Protein AF-A0AAN8IE26-F1 (afdb_monomer_lite)

Structure (mmCIF, N/CA/C/O backbone):
data_AF-A0AAN8IE26-F1
#
_entry.id   AF-A0AAN8IE26-F1
#
loop_
_atom_site.group_PDB
_atom_site.id
_atom_site.type_symbol
_atom_site.label_atom_id
_atom_site.label_alt_id
_atom_site.label_comp_id
_atom_site.label_asym_id
_atom_site.label_entity_id
_atom_site.label_seq_id
_atom_site.pdbx_PDB_ins_code
_atom_site.Cartn_x
_atom_site.Cartn_y
_atom_site.Cartn_z
_atom_site.occupancy
_atom_site.B_iso_or_equiv
_atom_site.auth_seq_id
_atom_site.auth_comp_id
_atom_site.auth_asym_id
_atom_site.auth_atom_id
_atom_site.pdbx_PDB_model_num
ATOM 1 N N . MET A 1 1 ? -15.013 19.060 -8.976 1.00 44.00 1 MET A N 1
ATOM 2 C CA . MET A 1 1 ? -14.207 18.815 -7.761 1.00 44.00 1 MET A CA 1
ATOM 3 C C . MET A 1 1 ? -12.830 18.356 -8.201 1.00 44.00 1 MET A C 1
ATOM 5 O O . MET A 1 1 ? -12.787 17.480 -9.060 1.00 44.00 1 MET A O 1
ATOM 9 N N . PRO A 1 2 ? -11.734 18.949 -7.700 1.00 50.88 2 PRO A N 1
ATOM 10 C CA . PRO A 1 2 ? -10.405 18.403 -7.943 1.00 50.88 2 PRO A CA 1
ATOM 11 C C . PRO A 1 2 ? -10.319 16.972 -7.381 1.00 50.88 2 PRO A C 1
ATOM 13 O O . PRO A 1 2 ? -11.011 16.665 -6.405 1.00 50.88 2 PRO A O 1
ATOM 16 N N . PRO A 1 3 ? -9.532 16.085 -8.009 1.00 61.75 3 PRO A N 1
ATOM 17 C CA . PRO A 1 3 ? -9.418 14.700 -7.575 1.00 61.75 3 PRO A CA 1
ATOM 18 C C . PRO A 1 3 ? -8.827 14.635 -6.164 1.00 61.75 3 PRO A C 1
ATOM 20 O O . PRO A 1 3 ? -7.791 15.235 -5.883 1.00 61.75 3 PRO A O 1
ATOM 23 N N . HIS A 1 4 ? -9.502 13.904 -5.279 1.00 78.69 4 HIS A N 1
ATOM 24 C CA . HIS A 1 4 ? -8.979 13.568 -3.963 1.00 78.69 4 HIS A CA 1
ATOM 25 C C . HIS A 1 4 ? -7.850 12.549 -4.138 1.00 78.69 4 HIS A C 1
ATOM 27 O O . HIS A 1 4 ? -8.079 11.465 -4.676 1.00 78.69 4 HIS A O 1
ATOM 33 N N . VAL A 1 5 ? -6.631 12.922 -3.752 1.00 86.75 5 VAL A N 1
ATOM 34 C CA . VAL A 1 5 ? -5.456 12.052 -3.851 1.00 86.75 5 VAL A CA 1
ATOM 35 C C . VAL A 1 5 ? -5.163 11.468 -2.478 1.00 86.75 5 VAL A C 1
ATOM 37 O O . VAL A 1 5 ? -4.900 12.202 -1.528 1.00 86.75 5 VAL A O 1
ATOM 40 N N . GLU A 1 6 ? -5.173 10.141 -2.410 1.00 91.75 6 GLU A N 1
ATOM 41 C CA . GLU A 1 6 ? -4.779 9.370 -1.238 1.00 91.75 6 GLU A CA 1
ATOM 42 C C . GLU A 1 6 ? -3.394 8.754 -1.460 1.00 91.75 6 GLU A C 1
ATOM 44 O O . GLU A 1 6 ? -3.113 8.129 -2.487 1.00 91.75 6 GLU A O 1
ATOM 49 N N . TYR A 1 7 ? -2.520 8.927 -0.478 1.00 94.06 7 TYR A N 1
ATOM 50 C CA . TYR A 1 7 ? -1.166 8.396 -0.452 1.00 94.06 7 TYR A CA 1
ATOM 51 C C . TYR A 1 7 ? -1.119 7.111 0.367 1.00 94.06 7 TYR A C 1
ATOM 53 O O . TYR A 1 7 ? -1.697 7.023 1.450 1.00 94.06 7 TYR A O 1
ATOM 61 N N . VAL A 1 8 ? -0.374 6.122 -0.127 1.00 96.00 8 VAL A N 1
ATOM 62 C CA . VAL A 1 8 ? -0.152 4.862 0.589 1.00 96.00 8 VAL A CA 1
ATOM 63 C C . VAL A 1 8 ? 0.733 5.120 1.807 1.00 96.00 8 VAL A C 1
ATOM 65 O O . VAL A 1 8 ? 1.870 5.585 1.676 1.00 96.00 8 VAL A O 1
ATOM 68 N N . ALA A 1 9 ? 0.227 4.774 2.987 1.00 95.88 9 ALA A N 1
ATOM 69 C CA . ALA A 1 9 ? 0.915 4.952 4.256 1.00 95.88 9 ALA A CA 1
ATOM 70 C C . ALA A 1 9 ? 1.024 3.638 5.035 1.00 95.88 9 ALA A C 1
ATOM 72 O O . ALA A 1 9 ? 0.227 2.714 4.871 1.00 95.88 9 ALA A O 1
ATOM 73 N N . LEU A 1 10 ? 2.024 3.571 5.907 1.00 94.44 10 LEU A N 1
ATOM 74 C CA . LEU A 1 10 ? 2.335 2.424 6.743 1.00 94.44 10 LEU A CA 1
ATOM 75 C C . LEU A 1 10 ? 2.502 2.873 8.192 1.00 94.44 10 LEU A C 1
ATOM 77 O O . LEU A 1 10 ? 3.428 3.622 8.514 1.00 94.44 10 LEU A O 1
ATOM 81 N N . TRP A 1 11 ? 1.655 2.354 9.069 1.00 93.75 11 TRP A N 1
ATOM 82 C CA . TRP A 1 11 ? 1.792 2.470 10.515 1.00 93.75 11 TRP A CA 1
ATOM 83 C C . TRP A 1 11 ? 2.387 1.173 11.072 1.00 93.75 11 TRP A C 1
ATOM 85 O O . TRP A 1 11 ? 2.000 0.083 10.660 1.00 93.75 11 TRP A O 1
ATOM 95 N N . ASN A 1 12 ? 3.373 1.269 11.964 1.00 90.50 12 ASN A N 1
ATOM 96 C CA . ASN A 1 12 ? 4.026 0.099 12.554 1.00 90.50 12 ASN A CA 1
ATOM 97 C C . ASN A 1 12 ? 4.105 0.246 14.079 1.00 90.50 12 ASN A C 1
ATOM 99 O O . ASN A 1 12 ? 5.141 0.690 14.585 1.00 90.50 12 ASN A O 1
ATOM 103 N N . PRO A 1 13 ? 3.009 -0.062 14.794 1.00 87.25 13 PRO A N 1
ATOM 104 C CA . PRO A 1 13 ? 2.961 0.049 16.243 1.00 87.25 13 PRO A CA 1
ATOM 105 C C . PRO A 1 13 ? 3.966 -0.894 16.911 1.00 87.25 13 PRO A C 1
ATOM 107 O O . PRO A 1 13 ? 4.275 -1.979 16.412 1.00 87.25 13 PRO A O 1
ATOM 110 N N . ARG A 1 14 ? 4.482 -0.488 18.076 1.00 82.56 14 ARG A N 1
ATOM 111 C CA . ARG A 1 14 ? 5.389 -1.335 18.865 1.00 82.56 14 ARG A CA 1
ATOM 112 C C . ARG A 1 14 ? 4.677 -2.630 19.263 1.00 82.56 14 ARG A C 1
ATOM 114 O O . ARG A 1 14 ? 3.563 -2.585 19.770 1.00 82.56 14 ARG A O 1
ATOM 121 N N . ASN A 1 15 ? 5.356 -3.764 19.082 1.00 81.19 15 ASN A N 1
ATOM 122 C CA . ASN A 1 15 ? 4.881 -5.109 19.443 1.00 81.19 15 ASN A CA 1
ATOM 123 C C . ASN A 1 15 ? 3.608 -5.580 18.716 1.00 81.19 15 ASN A C 1
ATOM 125 O O . ASN A 1 15 ? 2.953 -6.511 19.176 1.00 81.19 15 ASN A O 1
ATOM 129 N N . ALA A 1 16 ? 3.264 -4.972 17.583 1.00 82.25 16 ALA A N 1
ATOM 130 C CA 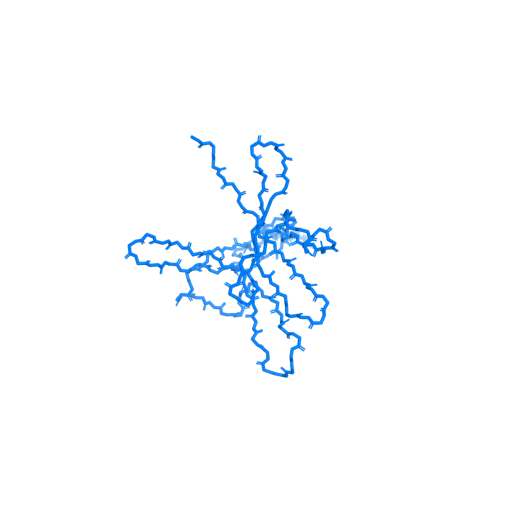. ALA A 1 16 ? 2.125 -5.373 16.768 1.00 82.25 16 ALA A CA 1
ATOM 131 C C . ALA A 1 16 ? 2.519 -5.470 15.286 1.00 82.25 16 ALA A C 1
ATOM 133 O O . ALA A 1 16 ? 3.618 -5.087 14.881 1.00 82.25 16 ALA A O 1
ATOM 134 N N . ALA A 1 17 ? 1.641 -6.063 14.476 1.00 84.81 17 ALA A N 1
ATOM 135 C CA . ALA A 1 17 ? 1.862 -6.183 13.040 1.00 84.81 17 ALA A CA 1
ATOM 136 C C . ALA A 1 17 ? 1.764 -4.807 12.348 1.00 84.81 17 ALA A C 1
ATOM 138 O O . ALA A 1 17 ? 1.071 -3.918 12.837 1.00 84.81 17 ALA A O 1
ATOM 139 N N . PRO A 1 18 ? 2.431 -4.611 11.197 1.00 89.75 18 PRO A N 1
ATOM 140 C CA . PRO A 1 18 ? 2.305 -3.371 10.443 1.00 89.75 18 PRO A CA 1
ATOM 141 C C . PRO A 1 18 ? 0.916 -3.232 9.804 1.00 89.75 18 PRO A C 1
ATOM 143 O O . PRO A 1 18 ? 0.365 -4.195 9.279 1.00 89.75 18 PRO A O 1
ATOM 146 N N . HIS A 1 19 ? 0.393 -2.010 9.763 1.00 92.50 19 HIS A N 1
ATOM 147 C CA . HIS A 1 19 ? -0.910 -1.676 9.195 1.00 92.50 19 HIS A CA 1
ATOM 148 C C . HIS A 1 19 ? -0.750 -0.726 8.005 1.00 92.50 19 HIS A C 1
ATOM 150 O O . HIS A 1 19 ? -0.189 0.365 8.134 1.00 92.50 19 HIS A O 1
ATOM 156 N N . TRP A 1 20 ? -1.254 -1.130 6.838 1.00 94.44 20 TRP A N 1
ATOM 157 C CA . TRP A 1 20 ? -1.373 -0.243 5.680 1.00 94.44 20 TRP A CA 1
ATOM 158 C C . TRP A 1 20 ? -2.594 0.664 5.830 1.00 94.44 20 TRP A C 1
ATOM 160 O O . TRP A 1 20 ? -3.614 0.266 6.396 1.00 94.44 20 TRP A O 1
ATOM 170 N N . GLY A 1 21 ? -2.487 1.879 5.311 1.00 94.81 21 GLY A N 1
ATOM 171 C CA . GLY A 1 21 ? -3.550 2.870 5.339 1.00 94.81 21 GLY A CA 1
ATOM 172 C C . GLY A 1 21 ? -3.390 3.905 4.237 1.00 94.81 21 GLY A C 1
ATOM 173 O O . GLY A 1 21 ? -2.505 3.803 3.380 1.00 94.81 21 GLY A O 1
ATOM 174 N N . ALA A 1 22 ? -4.258 4.904 4.288 1.00 94.69 22 ALA A N 1
ATOM 175 C CA . ALA A 1 22 ? -4.274 6.021 3.361 1.00 94.69 22 ALA A CA 1
ATOM 176 C C . ALA A 1 22 ? -4.088 7.330 4.126 1.00 94.69 22 ALA A C 1
ATOM 178 O O . ALA A 1 22 ? -4.621 7.495 5.224 1.00 94.69 22 ALA A O 1
ATOM 179 N N . VAL A 1 23 ? -3.331 8.251 3.540 1.00 94.44 23 VAL A N 1
ATOM 180 C CA . VAL A 1 23 ? -3.122 9.610 4.051 1.00 94.44 23 VAL A CA 1
ATOM 181 C C . VAL A 1 23 ? -3.454 10.595 2.949 1.00 94.44 23 VAL A C 1
ATOM 183 O O . VAL A 1 23 ? -3.112 10.362 1.795 1.00 94.44 23 VAL A O 1
ATOM 186 N N . TYR A 1 24 ? -4.098 11.699 3.283 1.00 92.56 24 TYR A N 1
ATOM 187 C CA . TYR A 1 24 ? -4.475 12.737 2.333 1.00 92.56 24 TYR A CA 1
ATOM 188 C C . TYR A 1 24 ? -4.372 14.115 2.988 1.00 92.56 24 TYR A C 1
ATOM 190 O O . TYR A 1 24 ? -4.29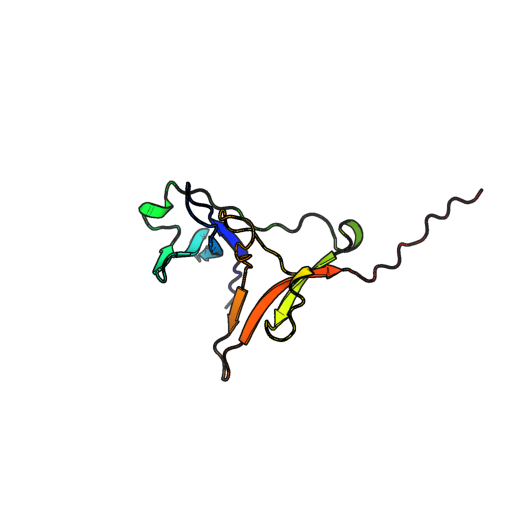6 14.240 4.210 1.00 92.56 24 TYR A O 1
ATOM 198 N N . MET A 1 25 ? -4.364 15.166 2.168 1.00 89.31 25 MET A N 1
ATOM 199 C CA . MET A 1 25 ? -4.567 16.527 2.663 1.00 89.31 25 MET A CA 1
ATOM 200 C C . MET A 1 25 ? -6.038 16.906 2.560 1.00 89.31 25 MET A C 1
ATOM 202 O O . MET A 1 25 ? -6.658 16.744 1.505 1.00 89.31 25 MET A O 1
ATOM 206 N N . ASP A 1 26 ? -6.596 17.404 3.658 1.00 85.44 26 ASP A N 1
ATOM 207 C CA . ASP A 1 26 ? -7.950 17.942 3.675 1.00 85.44 26 ASP A CA 1
ATOM 208 C C . ASP A 1 26 ? -8.016 19.337 3.016 1.00 85.44 26 ASP A C 1
ATOM 210 O O . ASP A 1 26 ? -7.013 19.942 2.628 1.00 85.44 26 ASP A O 1
ATOM 214 N N . GLN A 1 27 ? -9.227 19.887 2.904 1.00 86.12 27 GLN A N 1
ATOM 215 C CA . GLN A 1 27 ? -9.450 21.224 2.332 1.00 86.12 27 GLN A CA 1
ATOM 216 C C . GLN A 1 27 ? -8.830 22.363 3.161 1.00 86.12 27 GLN A C 1
ATOM 218 O O . GLN A 1 27 ? -8.756 23.496 2.691 1.00 86.12 27 GLN A O 1
ATOM 223 N N . ARG A 1 28 ? -8.408 22.082 4.397 1.00 88.00 28 ARG A N 1
ATOM 224 C CA . ARG A 1 28 ? -7.785 23.021 5.337 1.00 88.00 28 ARG A CA 1
ATOM 225 C C . ARG A 1 28 ? -6.266 22.838 5.400 1.00 88.00 28 ARG A C 1
ATOM 227 O O . ARG A 1 28 ? -5.643 23.380 6.312 1.00 88.00 28 ARG A O 1
ATOM 234 N N . LEU A 1 29 ? -5.680 22.101 4.448 1.00 86.50 29 LEU A N 1
ATOM 235 C CA . LEU A 1 29 ? -4.249 21.785 4.372 1.00 86.50 29 LEU A CA 1
ATOM 236 C C . LEU A 1 29 ? -3.731 21.004 5.590 1.00 86.50 29 LEU A C 1
ATOM 238 O O . LEU A 1 29 ? -2.552 21.085 5.939 1.00 86.50 29 LEU A O 1
ATOM 242 N N . ARG A 1 30 ? -4.605 20.244 6.251 1.00 88.19 30 ARG A N 1
ATOM 243 C CA . ARG A 1 30 ? -4.238 19.343 7.342 1.00 88.19 30 ARG A CA 1
ATOM 244 C C . ARG A 1 30 ? -4.026 17.944 6.800 1.00 88.19 30 ARG A C 1
ATOM 246 O O . ARG A 1 30 ? -4.753 17.478 5.925 1.00 88.19 30 ARG A O 1
ATOM 253 N N . VAL A 1 31 ? -3.009 17.285 7.341 1.00 88.88 31 VAL A N 1
ATOM 254 C CA . VAL A 1 31 ? -2.745 15.879 7.056 1.00 88.88 31 VAL A CA 1
ATOM 255 C C . VAL A 1 31 ? -3.760 15.047 7.828 1.00 88.88 31 VAL A C 1
ATOM 257 O O . VAL A 1 31 ? -3.796 15.088 9.056 1.00 88.88 31 VAL A O 1
ATOM 260 N N . GLU A 1 32 ? -4.560 14.289 7.096 1.00 92.00 32 GLU A N 1
ATOM 261 C CA . GLU A 1 32 ? -5.526 13.331 7.619 1.00 92.00 32 GLU A CA 1
ATOM 262 C C . GLU A 1 32 ? -5.207 11.944 7.069 1.00 92.00 32 GLU A C 1
ATOM 264 O O . GLU A 1 32 ? -4.450 11.784 6.111 1.00 92.00 32 GLU A O 1
ATOM 269 N N . GLY A 1 33 ? -5.759 10.912 7.692 1.00 92.44 33 GLY A N 1
ATOM 270 C CA . GLY A 1 33 ? -5.537 9.553 7.232 1.00 92.44 33 GLY A CA 1
ATOM 271 C C . GLY A 1 33 ? -6.179 8.514 8.124 1.00 92.44 33 GLY A C 1
ATOM 272 O O . GLY A 1 33 ? -6.544 8.797 9.268 1.00 92.44 33 GLY A O 1
ATOM 273 N N . SER A 1 34 ? -6.284 7.304 7.590 1.00 94.19 34 SER A N 1
ATOM 274 C CA . SER A 1 34 ? -6.991 6.193 8.214 1.00 94.19 34 SER A CA 1
ATOM 275 C C . SER A 1 34 ? -6.226 4.886 8.039 1.00 94.19 34 SER A C 1
ATOM 277 O O . SER A 1 34 ? -5.725 4.568 6.958 1.00 94.19 34 SER A O 1
ATOM 279 N N . PHE A 1 35 ? -6.187 4.107 9.115 1.00 94.62 35 PHE A N 1
ATOM 280 C CA . PHE A 1 35 ? -5.611 2.766 9.187 1.00 94.62 35 PHE A CA 1
ATOM 281 C C . PHE A 1 35 ? -6.656 1.794 9.727 1.00 94.62 35 PHE A C 1
ATOM 283 O O . PHE A 1 35 ? -7.614 2.211 10.376 1.00 94.62 35 PHE A O 1
ATOM 290 N N . ILE A 1 36 ? -6.474 0.496 9.487 1.00 91.25 36 ILE A N 1
ATOM 291 C CA . ILE A 1 36 ? -7.359 -0.539 10.032 1.00 91.25 36 ILE A CA 1
ATOM 292 C C . ILE A 1 36 ? -6.550 -1.472 10.929 1.00 91.25 36 ILE A C 1
ATOM 294 O O . ILE A 1 36 ? -5.605 -2.124 10.478 1.00 91.25 36 ILE A O 1
ATOM 298 N N . GLN A 1 37 ? -6.953 -1.552 12.195 1.00 89.50 37 GLN A N 1
ATOM 299 C CA . GLN A 1 37 ? -6.413 -2.471 13.194 1.00 89.50 37 GLN A CA 1
ATOM 300 C C . GLN A 1 37 ? -7.583 -3.152 13.904 1.00 89.50 37 GLN A C 1
ATOM 302 O O . GLN A 1 37 ? -8.512 -2.477 14.344 1.00 89.50 37 GLN A O 1
ATOM 307 N N . ASP A 1 38 ? -7.558 -4.484 13.976 1.00 87.19 38 ASP A N 1
ATOM 308 C CA . ASP A 1 38 ? -8.580 -5.300 14.649 1.00 87.19 38 ASP A CA 1
ATOM 309 C C . ASP A 1 38 ? -10.021 -4.964 14.217 1.00 87.19 38 ASP A C 1
ATOM 311 O O . ASP A 1 38 ? -10.940 -4.850 15.027 1.00 87.19 38 ASP A O 1
ATOM 315 N N . GLY A 1 39 ? -10.211 -4.735 12.912 1.00 87.94 39 GLY A N 1
ATOM 316 C CA . GLY A 1 39 ? -11.507 -4.377 12.324 1.00 87.94 39 GLY A CA 1
ATOM 317 C C . GLY A 1 39 ? -11.991 -2.959 12.646 1.00 87.94 39 GLY A C 1
ATOM 318 O O . GLY A 1 39 ? -13.120 -2.611 12.306 1.00 87.94 39 GLY A O 1
ATOM 319 N N . ARG A 1 40 ? -11.163 -2.125 13.283 1.00 91.56 40 ARG A N 1
ATOM 320 C CA . ARG A 1 40 ? -11.488 -0.739 13.641 1.00 91.56 40 ARG A CA 1
ATOM 321 C C . ARG A 1 40 ? -10.675 0.247 12.819 1.00 91.56 40 ARG A C 1
ATOM 323 O O . ARG A 1 40 ? -9.483 0.047 12.591 1.00 91.56 40 ARG A O 1
ATOM 330 N N . ILE A 1 41 ? -11.325 1.340 12.428 1.00 92.38 41 ILE A N 1
ATOM 331 C CA . ILE A 1 41 ? -10.668 2.464 11.762 1.00 92.38 41 ILE A CA 1
ATOM 332 C C . ILE A 1 41 ? -9.947 3.312 12.816 1.00 92.38 41 ILE A C 1
ATOM 334 O O . ILE A 1 41 ? -10.560 3.779 13.778 1.00 92.38 41 ILE A O 1
ATOM 338 N N . LYS A 1 42 ? -8.647 3.510 12.613 1.00 93.75 42 LYS A N 1
ATOM 339 C CA . LYS A 1 42 ? -7.768 4.372 13.404 1.00 93.75 42 LYS A CA 1
ATOM 340 C C . LYS A 1 42 ? -7.419 5.600 12.573 1.00 93.75 42 LYS A C 1
ATOM 342 O O . LYS A 1 42 ? -6.691 5.487 11.588 1.00 93.75 42 LYS A O 1
ATOM 347 N N . ASN A 1 43 ? -7.959 6.757 12.944 1.00 93.12 43 ASN A N 1
ATOM 348 C CA . ASN A 1 43 ? -7.703 8.009 12.229 1.00 93.12 43 ASN A CA 1
ATOM 349 C C . ASN A 1 43 ? -6.486 8.728 12.810 1.00 93.12 43 ASN A C 1
ATOM 351 O O . ASN A 1 43 ? -6.301 8.726 14.026 1.00 93.12 43 ASN A O 1
ATOM 355 N N . LEU A 1 44 ? -5.704 9.401 11.965 1.00 91.25 44 LEU A N 1
ATOM 356 C CA . LEU A 1 44 ? -4.519 10.155 12.394 1.00 91.25 44 LEU A CA 1
ATOM 357 C C . LEU A 1 44 ? -4.822 11.227 13.448 1.00 91.25 44 LEU A C 1
ATOM 359 O O . LEU A 1 44 ? -3.999 11.479 14.323 1.00 91.25 44 LEU A O 1
ATOM 363 N N . THR A 1 45 ? -6.008 11.828 13.394 1.00 87.88 45 THR A N 1
ATOM 364 C CA . THR A 1 45 ? -6.456 12.851 14.345 1.00 87.88 45 THR A CA 1
ATOM 365 C C . THR A 1 45 ? -6.937 12.306 15.687 1.00 87.88 45 THR A C 1
ATOM 367 O O . THR A 1 45 ? -7.200 13.088 16.602 1.00 87.88 45 THR A O 1
ATOM 370 N N . GLN A 1 46 ? -7.054 10.985 15.851 1.00 90.81 46 GLN A N 1
ATOM 371 C CA . GLN A 1 46 ? -7.429 10.407 17.140 1.00 90.81 46 GLN A CA 1
ATOM 372 C C . GLN A 1 46 ? -6.279 10.538 18.156 1.00 90.81 46 GLN A C 1
ATOM 374 O O . GLN A 1 46 ? -5.119 10.332 17.794 1.00 90.81 46 GLN A O 1
ATOM 379 N N . PRO A 1 47 ? -6.575 10.790 19.448 1.00 90.38 47 PRO A N 1
ATOM 380 C CA . PRO A 1 47 ? -5.549 10.926 20.486 1.00 90.38 47 PRO A CA 1
ATOM 381 C C . PRO A 1 47 ? -4.592 9.731 20.588 1.00 90.38 47 PRO A C 1
ATOM 383 O O . PRO A 1 47 ? -3.414 9.910 20.883 1.00 90.38 47 PRO A O 1
ATOM 386 N N . GLU A 1 48 ? -5.082 8.520 20.313 1.00 87.00 48 GLU A N 1
ATOM 387 C CA . GLU A 1 48 ? -4.282 7.288 20.314 1.00 87.00 48 GLU A CA 1
ATOM 388 C C . GLU A 1 48 ? -3.189 7.290 19.234 1.00 87.00 48 GLU A C 1
ATOM 390 O O . GLU A 1 48 ? -2.101 6.774 19.463 1.00 87.00 48 GLU A O 1
ATOM 395 N N . MET A 1 49 ? -3.455 7.911 18.081 1.00 89.81 49 MET A N 1
ATOM 396 C CA . MET A 1 49 ? -2.523 7.995 16.952 1.00 89.81 49 MET A CA 1
ATOM 397 C C . MET A 1 49 ? -1.590 9.208 17.047 1.00 89.81 49 MET A C 1
ATOM 399 O O . MET A 1 49 ? -0.584 9.262 16.347 1.00 89.81 49 MET A O 1
ATOM 403 N N . ALA A 1 50 ? -1.869 10.165 17.939 1.00 86.50 50 ALA A N 1
ATOM 404 C CA . ALA A 1 50 ? -1.117 11.419 18.042 1.00 86.50 50 ALA A CA 1
ATOM 405 C C . ALA A 1 50 ? 0.368 11.234 18.412 1.00 86.50 50 ALA A C 1
ATOM 407 O O . ALA A 1 50 ? 1.182 12.123 18.171 1.00 86.50 50 ALA A O 1
ATOM 408 N N . ARG A 1 51 ? 0.728 10.097 19.023 1.00 85.88 51 ARG A N 1
ATOM 409 C CA . ARG A 1 51 ? 2.115 9.744 19.388 1.00 85.88 51 ARG A CA 1
ATOM 410 C C . ARG A 1 51 ? 2.732 8.693 18.468 1.00 85.88 51 ARG A C 1
ATOM 412 O O . ARG A 1 51 ? 3.879 8.300 18.679 1.00 85.88 51 ARG A O 1
ATOM 419 N N . GLU A 1 52 ? 1.975 8.223 17.486 1.00 90.06 52 GLU A N 1
ATOM 420 C CA . GLU A 1 52 ? 2.399 7.173 16.576 1.00 90.06 52 GLU A CA 1
ATOM 421 C C . GLU A 1 52 ? 3.092 7.772 15.351 1.00 90.06 52 GLU A C 1
ATOM 423 O O . GLU A 1 52 ? 2.705 8.814 14.825 1.00 90.06 52 GLU A O 1
ATOM 428 N N . ALA A 1 53 ? 4.135 7.091 14.881 1.00 90.81 53 ALA A N 1
ATOM 429 C CA . ALA A 1 53 ? 4.822 7.465 13.654 1.00 90.81 53 ALA A CA 1
ATOM 430 C C . ALA A 1 53 ? 4.252 6.676 12.472 1.00 90.81 53 ALA A C 1
ATOM 432 O O . ALA A 1 53 ? 4.104 5.450 12.528 1.00 90.81 53 ALA A O 1
ATOM 433 N N . ILE A 1 54 ? 4.003 7.380 11.371 1.00 93.50 54 ILE A N 1
ATOM 434 C CA . ILE A 1 54 ? 3.615 6.782 10.094 1.00 93.50 54 ILE A CA 1
ATOM 435 C C . ILE A 1 54 ? 4.704 6.997 9.048 1.00 93.50 54 ILE A C 1
ATOM 437 O O . ILE A 1 54 ? 5.484 7.946 9.112 1.00 93.50 54 ILE A O 1
ATOM 441 N N . ARG A 1 55 ? 4.763 6.098 8.068 1.00 93.62 55 ARG A N 1
A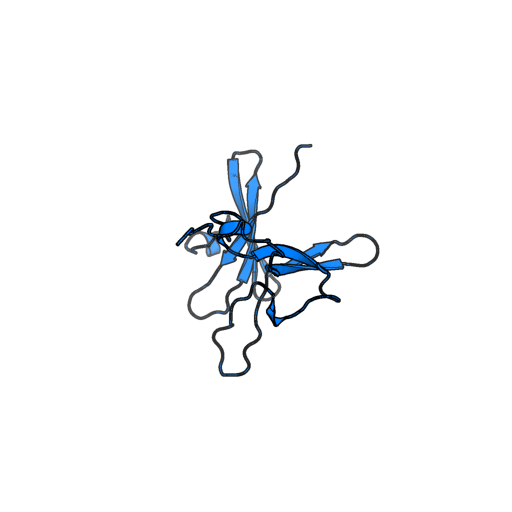TOM 442 C CA . ARG A 1 55 ? 5.684 6.173 6.931 1.00 93.62 55 ARG A CA 1
ATOM 443 C C . ARG A 1 55 ? 4.884 6.286 5.648 1.00 93.62 55 ARG A C 1
ATOM 445 O O . ARG A 1 55 ? 3.935 5.532 5.460 1.00 93.62 55 ARG A O 1
ATOM 452 N N . LEU A 1 56 ? 5.280 7.189 4.761 1.00 94.38 56 LEU A N 1
ATOM 453 C CA . LEU A 1 56 ? 4.693 7.298 3.429 1.00 94.38 56 LEU A CA 1
ATOM 454 C C . LEU A 1 56 ? 5.490 6.446 2.445 1.00 94.38 56 LEU A C 1
ATOM 456 O O . LEU A 1 56 ? 6.723 6.446 2.468 1.00 94.38 56 LEU A O 1
ATOM 460 N N . LEU A 1 57 ? 4.789 5.718 1.578 1.00 94.38 57 LEU A N 1
ATOM 461 C CA . LEU A 1 57 ? 5.433 5.028 0.471 1.00 94.38 57 LEU A CA 1
ATOM 462 C C . LEU A 1 57 ? 5.799 6.057 -0.600 1.00 94.38 57 LEU A C 1
ATOM 464 O O . LEU A 1 57 ? 4.924 6.656 -1.222 1.00 94.38 57 LEU A O 1
ATOM 468 N N . GLN A 1 58 ? 7.096 6.229 -0.834 1.00 94.00 58 GLN A N 1
ATOM 469 C CA . GLN A 1 58 ? 7.610 7.141 -1.847 1.00 94.00 58 GLN A CA 1
ATOM 470 C C . GLN A 1 58 ? 8.261 6.365 -2.990 1.00 94.00 58 GLN A C 1
ATOM 472 O O . GLN A 1 58 ? 9.005 5.408 -2.772 1.00 94.00 58 GLN A O 1
ATOM 477 N N . TYR A 1 59 ? 7.994 6.804 -4.216 1.00 93.06 59 TYR A N 1
ATOM 478 C CA . TYR A 1 59 ? 8.712 6.361 -5.402 1.00 93.06 59 TYR A CA 1
ATOM 479 C C . TYR A 1 59 ? 9.744 7.430 -5.772 1.00 93.06 59 TYR A C 1
ATOM 481 O O . TYR A 1 59 ? 9.380 8.508 -6.234 1.00 93.06 59 TYR A O 1
ATOM 489 N N . VAL A 1 60 ? 11.021 7.155 -5.507 1.00 93.44 60 VAL A N 1
ATOM 490 C CA . VAL A 1 60 ? 12.135 8.076 -5.785 1.00 93.44 60 VAL A CA 1
ATOM 491 C C . VAL A 1 60 ? 12.862 7.609 -7.044 1.00 93.44 60 VAL A C 1
ATOM 493 O O . VAL A 1 60 ? 13.180 6.427 -7.158 1.00 93.44 60 VAL A O 1
ATOM 496 N N . GLY A 1 61 ? 13.128 8.524 -7.978 1.00 92.69 61 GLY A N 1
ATOM 497 C CA . GLY A 1 61 ? 13.748 8.217 -9.272 1.00 92.69 61 GLY A CA 1
ATOM 498 C C . GLY A 1 61 ? 12.724 7.942 -10.375 1.00 92.69 61 GLY A C 1
ATOM 499 O O . GLY A 1 61 ? 11.575 8.381 -10.293 1.00 92.69 61 GLY A O 1
ATOM 500 N N . THR A 1 62 ? 13.140 7.223 -11.418 1.00 91.81 62 THR A N 1
ATOM 501 C CA . THR A 1 62 ? 12.302 6.908 -12.584 1.00 91.81 62 THR A CA 1
ATOM 502 C C . THR A 1 62 ? 12.174 5.394 -12.786 1.00 91.81 62 THR A C 1
ATOM 504 O O . THR A 1 62 ? 12.933 4.620 -12.198 1.00 91.81 62 THR A O 1
ATOM 507 N N . PRO A 1 63 ? 11.180 4.911 -13.552 1.00 92.69 63 PRO A N 1
ATOM 508 C CA . PRO A 1 63 ? 11.078 3.493 -13.913 1.00 92.69 63 PRO A CA 1
ATOM 509 C C . PRO A 1 63 ? 12.345 2.927 -14.560 1.00 92.69 63 PRO A C 1
ATOM 511 O O . PRO A 1 63 ? 12.690 1.771 -14.324 1.00 92.69 63 PRO A O 1
ATOM 514 N N . GLU A 1 64 ? 13.066 3.753 -15.315 1.00 90.94 64 GLU A N 1
ATOM 515 C CA . GLU A 1 64 ? 14.319 3.400 -15.982 1.00 90.94 64 GLU A CA 1
ATOM 516 C C . GLU A 1 64 ? 15.454 3.230 -14.969 1.00 90.94 64 GLU A C 1
ATOM 518 O O . GLU A 1 64 ? 16.162 2.226 -15.018 1.00 90.94 64 GLU A O 1
ATOM 523 N N . SER A 1 65 ? 15.598 4.157 -14.010 1.00 93.06 65 SER A N 1
ATOM 524 C CA . SER A 1 65 ? 16.637 4.053 -12.974 1.00 93.06 65 SER A CA 1
ATOM 525 C C . SER A 1 65 ? 16.380 2.898 -12.006 1.00 93.06 65 SER A C 1
ATOM 527 O O . SER A 1 65 ? 17.317 2.271 -11.518 1.00 93.06 65 SER A O 1
ATOM 529 N N . ASN A 1 66 ? 15.106 2.615 -11.722 1.00 91.56 66 ASN A N 1
ATOM 530 C CA . ASN A 1 66 ? 14.709 1.616 -10.733 1.00 91.56 66 ASN A CA 1
ATOM 531 C C . ASN A 1 66 ? 14.446 0.235 -11.347 1.00 91.56 66 ASN A C 1
ATOM 533 O O . ASN A 1 66 ? 14.334 -0.740 -10.604 1.00 91.56 66 ASN A O 1
ATOM 537 N N . ASN A 1 67 ? 14.328 0.129 -12.678 1.00 92.25 67 ASN A N 1
ATOM 538 C CA . ASN A 1 67 ? 13.975 -1.091 -13.418 1.00 92.25 67 ASN A CA 1
ATOM 539 C C . ASN A 1 67 ? 12.599 -1.693 -13.024 1.00 92.25 67 ASN A C 1
ATOM 541 O O . ASN A 1 67 ? 12.266 -2.831 -13.365 1.00 92.25 67 ASN A O 1
ATOM 545 N N . PHE A 1 68 ? 11.759 -0.934 -12.318 1.00 93.88 68 PHE A N 1
ATOM 546 C CA . PHE A 1 68 ? 10.380 -1.285 -11.978 1.00 93.88 68 PHE A CA 1
ATOM 547 C C . PHE A 1 68 ? 9.535 -0.022 -11.826 1.00 93.88 68 PHE A C 1
ATOM 549 O O . PHE A 1 68 ? 10.068 1.051 -11.588 1.00 93.88 68 PHE A O 1
ATOM 556 N N . LYS A 1 69 ? 8.213 -0.159 -11.895 1.00 94.31 69 LYS A N 1
ATOM 557 C CA . LYS A 1 69 ? 7.250 0.888 -11.531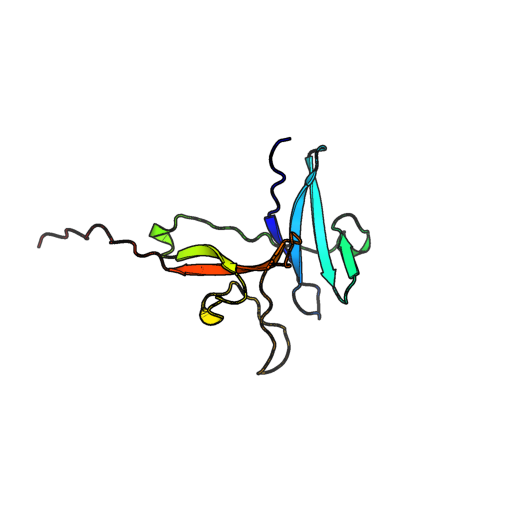 1.00 94.31 69 LYS A CA 1
ATOM 558 C C . LYS A 1 69 ? 6.164 0.323 -10.624 1.00 94.31 69 LYS A C 1
ATOM 560 O O . LYS A 1 69 ? 5.930 -0.888 -10.615 1.00 94.31 69 LYS A O 1
ATOM 565 N N . PHE A 1 70 ? 5.495 1.190 -9.872 1.00 95.31 70 PHE A N 1
ATOM 566 C CA . PHE A 1 70 ? 4.328 0.780 -9.099 1.00 95.31 70 PHE A CA 1
ATOM 567 C C . PHE A 1 70 ? 3.079 0.698 -9.972 1.00 95.31 70 PHE A C 1
ATOM 569 O O . PHE A 1 70 ? 2.787 1.626 -10.726 1.00 95.31 70 PHE A O 1
ATOM 576 N N . VAL A 1 71 ? 2.341 -0.408 -9.858 1.00 94.56 71 VAL A N 1
ATOM 577 C CA . VAL A 1 71 ? 1.087 -0.627 -10.592 1.00 94.56 71 VAL A CA 1
ATOM 578 C C . VAL A 1 71 ? 0.052 -1.274 -9.683 1.00 94.56 71 VAL A C 1
ATOM 580 O O . VAL A 1 71 ? 0.346 -2.242 -8.979 1.00 94.56 71 VAL A O 1
ATOM 583 N N . TRP A 1 72 ? -1.169 -0.743 -9.719 1.00 94.69 72 TRP A N 1
ATOM 584 C CA . TRP A 1 72 ? -2.334 -1.362 -9.099 1.00 94.69 72 TRP A CA 1
ATOM 585 C C . TRP A 1 72 ? -2.827 -2.514 -9.970 1.00 94.69 72 TRP A C 1
ATOM 587 O O . TRP A 1 72 ? -3.257 -2.306 -11.104 1.00 94.69 72 TRP A O 1
ATOM 597 N N . VAL A 1 73 ? -2.769 -3.731 -9.438 1.00 94.75 73 VAL A N 1
ATOM 598 C CA . VAL A 1 73 ? -3.192 -4.948 -10.139 1.00 94.75 73 VAL A CA 1
ATOM 599 C C . VAL A 1 73 ? -4.401 -5.528 -9.430 1.00 94.75 73 VAL A C 1
ATOM 601 O O . VAL A 1 73 ? -4.444 -5.585 -8.204 1.00 94.75 73 VAL A O 1
ATOM 604 N N . LEU A 1 74 ? -5.403 -5.959 -10.194 1.00 94.19 74 LEU A N 1
ATOM 605 C CA . LEU A 1 74 ? -6.573 -6.631 -9.641 1.00 94.19 74 LEU A CA 1
ATOM 606 C C . LEU A 1 74 ? -6.128 -7.877 -8.861 1.00 94.19 74 LEU A C 1
ATOM 608 O O . LEU A 1 74 ? -5.397 -8.701 -9.402 1.00 94.19 74 LEU A O 1
ATOM 612 N N . ALA A 1 75 ? -6.601 -8.044 -7.627 1.00 92.12 75 ALA A N 1
ATOM 613 C CA . ALA A 1 75 ? -6.133 -9.081 -6.706 1.00 92.12 75 ALA A CA 1
ATOM 614 C C . ALA A 1 75 ? -6.212 -10.502 -7.293 1.00 92.12 75 ALA A C 1
ATOM 616 O O . ALA A 1 75 ? -5.332 -11.316 -7.046 1.00 92.12 75 ALA A O 1
ATOM 617 N N . LYS A 1 76 ? -7.214 -10.786 -8.138 1.00 92.44 76 LYS A N 1
ATOM 618 C CA . LYS A 1 76 ? -7.359 -12.088 -8.814 1.00 92.44 76 LYS A CA 1
ATOM 619 C C . LYS A 1 76 ? -6.253 -12.394 -9.844 1.00 92.44 76 LYS A C 1
ATOM 621 O O . LYS A 1 76 ? -6.084 -13.544 -10.219 1.00 92.44 76 LYS A O 1
ATOM 626 N N . ASN A 1 77 ? -5.541 -11.368 -10.311 1.00 93.88 77 ASN A N 1
ATOM 627 C CA . ASN A 1 77 ? -4.453 -11.449 -11.291 1.00 93.88 77 ASN A CA 1
ATOM 628 C C . ASN A 1 77 ? -3.076 -11.211 -10.637 1.00 93.88 77 ASN A C 1
ATOM 630 O O . ASN A 1 77 ? -2.098 -10.962 -11.339 1.00 93.88 77 ASN A O 1
ATOM 634 N N . LEU A 1 78 ? -3.007 -11.181 -9.305 1.00 92.88 78 LEU A N 1
ATOM 635 C CA . LEU A 1 78 ? -1.800 -10.814 -8.577 1.00 92.88 78 LEU A CA 1
ATOM 636 C C . LEU A 1 78 ? -0.753 -11.933 -8.636 1.00 92.88 78 LEU A C 1
ATOM 638 O O . LEU A 1 78 ? -0.999 -13.038 -8.160 1.00 92.88 78 LEU A O 1
ATOM 642 N N . ASP A 1 79 ? 0.451 -11.605 -9.104 1.00 92.81 79 ASP A N 1
ATOM 643 C CA . ASP A 1 79 ? 1.651 -12.373 -8.771 1.00 92.81 79 ASP A CA 1
ATOM 644 C C . ASP A 1 79 ? 2.170 -11.916 -7.399 1.00 92.81 79 ASP A C 1
ATOM 646 O O . ASP A 1 79 ? 2.703 -10.809 -7.252 1.00 92.81 79 ASP A O 1
ATOM 650 N N . ALA A 1 80 ? 2.015 -12.776 -6.389 1.00 88.94 80 ALA A N 1
ATOM 651 C CA . ALA A 1 80 ? 2.397 -12.490 -5.009 1.00 88.94 80 ALA A CA 1
ATOM 652 C C . ALA A 1 80 ? 3.892 -12.155 -4.848 1.00 88.94 80 ALA A C 1
ATOM 654 O O . ALA A 1 80 ? 4.246 -11.419 -3.923 1.00 88.94 80 ALA A O 1
ATOM 655 N N . ALA A 1 81 ? 4.763 -12.625 -5.749 1.00 90.62 81 ALA A N 1
ATOM 656 C CA . ALA A 1 81 ? 6.190 -12.297 -5.723 1.00 90.62 81 ALA A CA 1
ATOM 657 C C . ALA A 1 81 ? 6.466 -10.820 -6.059 1.00 90.62 81 ALA A C 1
ATOM 659 O O . ALA A 1 81 ? 7.490 -10.268 -5.654 1.00 90.62 81 ALA A O 1
ATOM 660 N N . THR A 1 82 ? 5.543 -10.162 -6.765 1.00 92.62 82 THR A N 1
ATOM 661 C CA . THR A 1 82 ? 5.668 -8.755 -7.183 1.00 92.62 82 THR A CA 1
ATOM 662 C C . THR A 1 82 ? 4.958 -7.780 -6.244 1.00 92.62 82 THR A C 1
ATOM 664 O O . THR A 1 82 ? 5.122 -6.565 -6.377 1.00 92.62 82 THR A O 1
ATOM 667 N N . ALA A 1 83 ? 4.175 -8.276 -5.283 1.00 93.69 83 ALA A N 1
ATOM 668 C CA . ALA A 1 83 ? 3.402 -7.442 -4.372 1.00 93.69 83 ALA A CA 1
ATOM 669 C C . ALA A 1 83 ? 4.308 -6.605 -3.454 1.00 93.69 83 ALA A C 1
ATOM 671 O O . ALA A 1 83 ? 5.216 -7.126 -2.790 1.00 93.69 83 ALA A O 1
ATOM 672 N N . VAL A 1 84 ? 4.018 -5.304 -3.349 1.00 92.56 84 VAL A N 1
ATOM 673 C CA . VAL A 1 84 ? 4.592 -4.468 -2.287 1.00 92.56 84 VAL A CA 1
ATOM 674 C C . VAL A 1 84 ? 4.083 -5.019 -0.967 1.00 92.56 84 VAL A C 1
ATOM 676 O O . VAL A 1 84 ? 2.886 -5.002 -0.707 1.00 92.56 84 VAL A O 1
ATOM 679 N N . SER A 1 85 ? 4.985 -5.551 -0.148 1.00 91.00 85 SER A N 1
ATOM 680 C CA . SER A 1 85 ? 4.589 -6.247 1.065 1.00 91.00 85 SER A CA 1
ATOM 681 C C . SER A 1 85 ? 5.547 -6.033 2.223 1.00 91.00 85 SER A C 1
ATOM 683 O O . SER A 1 85 ? 6.741 -5.797 2.042 1.00 91.00 85 SER A O 1
ATOM 685 N N . MET A 1 86 ? 4.994 -6.150 3.424 1.00 85.19 86 MET A N 1
ATOM 686 C CA . MET A 1 86 ? 5.716 -6.176 4.689 1.00 85.19 86 MET A CA 1
ATOM 687 C C . MET A 1 86 ? 5.451 -7.513 5.379 1.00 85.19 86 MET A C 1
ATOM 689 O O . MET A 1 86 ? 4.327 -8.019 5.356 1.00 85.19 86 MET A O 1
ATOM 693 N N . LYS A 1 87 ? 6.490 -8.093 5.984 1.00 77.06 87 LYS A N 1
ATOM 694 C CA . LYS A 1 87 ? 6.359 -9.327 6.760 1.00 77.06 87 LYS A CA 1
ATOM 695 C C . LYS A 1 87 ? 5.752 -8.998 8.126 1.00 77.06 87 LYS A C 1
ATOM 697 O O . LYS A 1 87 ? 6.226 -8.077 8.792 1.00 77.06 87 LYS A O 1
ATOM 702 N N . ALA A 1 88 ? 4.728 -9.740 8.542 1.00 72.31 88 ALA A N 1
ATOM 703 C CA . ALA A 1 88 ? 4.292 -9.714 9.933 1.00 72.31 88 ALA A CA 1
ATOM 704 C C . ALA A 1 88 ? 5.387 -10.311 10.841 1.00 72.31 88 ALA A C 1
ATOM 706 O O . ALA A 1 88 ? 6.121 -11.204 10.428 1.00 72.31 88 ALA A O 1
ATOM 707 N N . LEU A 1 89 ? 5.505 -9.817 12.074 1.00 65.50 89 LEU A N 1
ATOM 708 C CA . LEU A 1 89 ? 6.573 -10.170 13.024 1.00 65.50 89 LEU A CA 1
ATOM 709 C C . LEU A 1 89 ? 6.538 -11.624 13.555 1.00 65.50 89 LEU A C 1
ATOM 711 O O . LEU A 1 89 ? 7.376 -11.965 14.379 1.00 65.50 89 LEU A O 1
ATOM 715 N N . SER A 1 90 ? 5.612 -12.484 13.115 1.00 62.53 90 SER A N 1
ATOM 716 C CA . SER A 1 90 ? 5.537 -13.877 13.587 1.00 62.53 90 SER A CA 1
ATOM 717 C C . SER A 1 90 ? 6.534 -14.811 12.882 1.00 62.53 90 SER A C 1
ATOM 719 O O . SER A 1 90 ? 7.116 -14.452 11.857 1.00 62.53 90 SER A O 1
ATOM 721 N N . ASP A 1 91 ? 6.739 -16.011 13.432 1.00 63.78 91 ASP A N 1
ATOM 722 C CA . ASP A 1 91 ? 7.654 -17.042 12.918 1.00 63.78 91 ASP A CA 1
ATOM 723 C C . ASP A 1 91 ? 7.344 -17.507 11.478 1.00 63.78 91 ASP A C 1
ATOM 725 O O . ASP A 1 91 ? 6.433 -17.003 10.825 1.00 63.78 91 ASP A O 1
ATOM 729 N N . SER A 1 92 ? 8.157 -18.439 10.962 1.00 54.34 92 SER A N 1
ATOM 730 C CA . SER A 1 92 ? 8.452 -18.816 9.559 1.00 54.34 92 SER A CA 1
ATOM 731 C C . SER A 1 92 ? 7.313 -19.000 8.528 1.00 54.34 92 SER A C 1
ATOM 733 O O . SER A 1 92 ? 7.624 -19.238 7.363 1.00 54.34 92 SER A O 1
ATOM 735 N N . CYS A 1 93 ? 6.045 -18.764 8.864 1.00 63.91 93 CYS A N 1
ATOM 736 C CA . CYS A 1 93 ? 4.897 -18.724 7.946 1.00 63.91 93 CYS A CA 1
ATOM 737 C C . CYS A 1 93 ? 4.007 -17.472 8.132 1.00 63.91 93 CYS A C 1
ATOM 739 O O . CYS A 1 93 ? 2.793 -17.531 7.937 1.00 63.91 93 CYS A O 1
ATOM 741 N N . SER A 1 94 ? 4.574 -16.331 8.533 1.00 65.62 94 SER A N 1
ATOM 742 C CA . SER A 1 94 ? 3.826 -15.077 8.714 1.00 65.62 94 SER A CA 1
ATOM 743 C C . SER A 1 94 ? 3.201 -14.587 7.402 1.00 65.62 94 SER A C 1
ATOM 745 O O . SER A 1 94 ? 3.903 -14.493 6.385 1.00 65.62 94 SER A O 1
ATOM 747 N N . PRO A 1 95 ? 1.918 -14.181 7.411 1.00 75.56 95 PRO A N 1
ATOM 748 C CA . PRO A 1 95 ? 1.308 -13.554 6.252 1.00 75.56 95 PRO A CA 1
ATOM 749 C C . PRO A 1 95 ? 2.042 -12.254 5.901 1.00 75.56 95 PRO A C 1
ATOM 751 O O . PRO A 1 95 ? 2.514 -11.505 6.764 1.00 75.56 95 PRO A O 1
ATOM 754 N N . ARG A 1 96 ? 2.139 -11.989 4.599 1.00 83.81 96 ARG A N 1
ATOM 755 C CA . ARG A 1 96 ? 2.642 -10.728 4.057 1.00 83.81 96 ARG A CA 1
ATOM 756 C C . ARG A 1 96 ? 1.474 -9.774 3.867 1.00 83.81 96 ARG A C 1
ATOM 758 O O . ARG A 1 96 ? 0.491 -10.121 3.220 1.00 83.81 96 ARG A O 1
ATOM 765 N N . LEU A 1 97 ? 1.598 -8.570 4.410 1.00 87.44 97 LEU A N 1
ATOM 766 C CA . LEU A 1 97 ? 0.576 -7.535 4.296 1.00 87.44 97 LEU A CA 1
ATOM 767 C C . LEU A 1 97 ? 0.944 -6.592 3.157 1.00 87.44 97 LEU A C 1
ATOM 769 O O . LEU A 1 97 ? 2.087 -6.131 3.100 1.00 87.44 97 LEU A O 1
ATOM 773 N N . ALA A 1 98 ? -0.015 -6.281 2.289 1.00 91.88 98 ALA A N 1
ATOM 774 C CA . ALA A 1 98 ? 0.163 -5.419 1.124 1.00 91.88 98 ALA A CA 1
ATOM 775 C C . ALA A 1 98 ? -0.880 -4.288 1.116 1.00 91.88 98 ALA A C 1
ATOM 777 O O . ALA A 1 98 ? -2.002 -4.503 1.585 1.00 91.88 98 ALA A O 1
ATOM 778 N N . PRO A 1 99 ? -0.547 -3.098 0.588 1.00 94.12 99 PRO A N 1
ATOM 779 C CA . PRO A 1 99 ? -1.521 -2.031 0.433 1.00 94.12 99 PRO A CA 1
ATOM 780 C C . PRO A 1 99 ? -2.523 -2.408 -0.663 1.00 94.12 99 PRO A C 1
ATOM 782 O O . PRO A 1 99 ? -2.148 -2.925 -1.723 1.00 94.12 99 PRO A O 1
ATOM 785 N N . ALA A 1 100 ? -3.800 -2.141 -0.396 1.00 93.12 100 ALA A N 1
ATOM 786 C CA . ALA A 1 100 ? -4.896 -2.505 -1.275 1.00 93.12 100 ALA A CA 1
ATOM 787 C C . ALA A 1 100 ? -5.952 -1.400 -1.360 1.00 93.12 100 ALA A C 1
ATOM 789 O O . ALA A 1 100 ? -6.211 -0.705 -0.381 1.00 93.12 100 ALA A O 1
ATOM 790 N N . VAL A 1 101 ? -6.583 -1.282 -2.528 1.00 91.31 101 VAL A N 1
ATOM 791 C CA . VAL A 1 101 ? -7.723 -0.391 -2.773 1.00 91.31 101 VAL A CA 1
ATOM 792 C C . VAL A 1 101 ? -8.954 -1.243 -3.036 1.00 91.31 101 VAL A C 1
ATOM 794 O O . VAL A 1 101 ? -8.937 -2.118 -3.905 1.00 91.31 101 VAL A O 1
ATOM 797 N N . PHE A 1 102 ? -10.028 -0.976 -2.296 1.00 88.38 102 PHE A N 1
ATOM 798 C CA . PHE A 1 102 ? -11.329 -1.598 -2.506 1.00 88.38 102 PHE A CA 1
ATOM 799 C C . PHE A 1 102 ? -12.250 -0.652 -3.281 1.00 88.38 102 PHE A C 1
ATOM 801 O O . PHE A 1 102 ? -12.545 0.454 -2.835 1.00 88.38 102 PHE A O 1
ATOM 808 N N . GLN A 1 103 ? -12.728 -1.098 -4.441 1.00 84.31 103 GLN A N 1
ATOM 809 C CA . GLN A 1 103 ? -13.666 -0.365 -5.282 1.00 84.31 103 GLN A CA 1
ATOM 810 C C . GLN A 1 103 ? -15.045 -1.032 -5.221 1.00 84.31 103 GLN A C 1
ATOM 812 O O . GLN A 1 103 ? -15.224 -2.138 -5.725 1.00 84.31 103 GLN A O 1
ATOM 817 N N . SER A 1 104 ? -16.025 -0.340 -4.636 1.00 78.31 104 SER A N 1
ATOM 818 C CA . SER A 1 104 ? -17.353 -0.887 -4.297 1.00 78.31 104 SER A CA 1
ATOM 819 C C . SER A 1 104 ? -18.342 -1.028 -5.477 1.00 78.31 104 SER A C 1
ATOM 821 O O . SER A 1 104 ? -19.431 -1.569 -5.320 1.00 78.31 104 SER A O 1
ATOM 823 N N . GLN A 1 105 ? -18.021 -0.546 -6.684 1.00 66.94 105 GLN A N 1
ATOM 824 C CA . GLN A 1 105 ? -19.017 -0.498 -7.766 1.00 66.94 105 GLN A CA 1
ATOM 825 C C . GLN A 1 105 ? -19.338 -1.885 -8.359 1.00 66.94 105 GLN A C 1
ATOM 827 O O . GLN A 1 105 ? -18.469 -2.531 -8.943 1.00 66.94 105 GLN A O 1
ATOM 832 N N . PHE A 1 106 ? -20.619 -2.271 -8.247 1.00 54.25 106 PHE A N 1
ATOM 833 C CA . PHE A 1 106 ? -21.349 -3.416 -8.831 1.00 54.25 106 PHE A CA 1
ATOM 834 C C . PHE A 1 106 ? -20.829 -4.838 -8.549 1.00 54.25 106 PHE A C 1
ATOM 836 O O . PHE A 1 106 ? -21.641 -5.732 -8.348 1.00 54.25 106 PHE A O 1
ATOM 843 N N . LEU A 1 107 ? -19.521 -5.064 -8.460 1.00 65.00 107 LEU A N 1
ATOM 844 C CA . LEU A 1 107 ? -18.886 -6.285 -7.959 1.00 65.00 107 LEU A CA 1
ATOM 845 C C . LEU A 1 107 ? -17.570 -5.830 -7.332 1.00 65.00 107 LEU A C 1
ATOM 847 O O . LEU A 1 107 ? -16.667 -5.431 -8.066 1.00 65.00 107 LEU A O 1
ATOM 851 N N . GLY A 1 108 ? -17.481 -5.812 -5.999 1.00 77.88 108 GLY A N 1
ATOM 852 C CA . GLY A 1 108 ? -16.335 -5.250 -5.280 1.00 77.88 108 GLY A CA 1
ATOM 853 C C . GLY A 1 108 ? -14.995 -5.717 -5.859 1.00 77.88 108 GLY A C 1
ATOM 854 O O . GLY A 1 108 ? -14.710 -6.915 -5.880 1.00 77.88 108 GLY A O 1
ATOM 855 N N . LYS A 1 109 ? -14.173 -4.785 -6.354 1.00 89.56 109 LYS A N 1
ATOM 856 C CA . LYS A 1 109 ? -12.840 -5.085 -6.899 1.00 89.56 109 LYS A CA 1
ATOM 857 C C . LYS A 1 1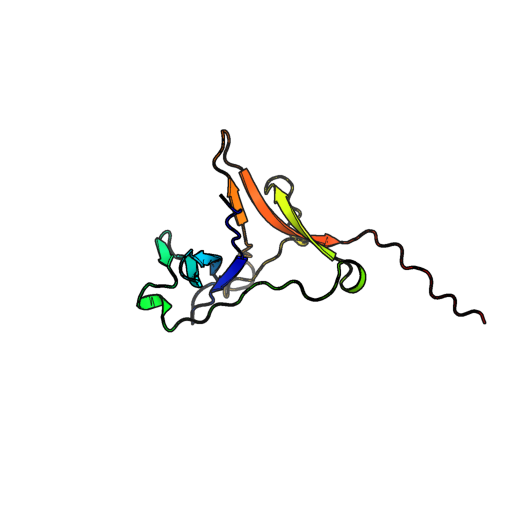09 ? -11.778 -4.681 -5.894 1.00 89.56 109 LYS A C 1
ATOM 859 O O . LYS A 1 109 ? -11.766 -3.546 -5.430 1.00 89.56 109 LYS A O 1
ATOM 864 N N . VAL A 1 110 ? -10.867 -5.599 -5.599 1.00 92.00 110 VAL A N 1
ATOM 865 C CA . VAL A 1 110 ? -9.676 -5.320 -4.793 1.00 92.00 110 VAL A CA 1
ATOM 866 C C . VAL A 1 110 ? -8.488 -5.182 -5.731 1.00 92.00 110 VAL A C 1
ATOM 868 O O . VAL A 1 110 ? -8.249 -6.074 -6.546 1.00 92.00 110 VAL A O 1
ATOM 871 N N . TYR A 1 111 ? -7.739 -4.094 -5.611 1.00 93.56 111 TYR A N 1
ATOM 872 C CA . TYR A 1 111 ? -6.464 -3.904 -6.296 1.00 93.56 111 TYR A CA 1
ATOM 873 C C . TYR A 1 111 ? -5.338 -3.910 -5.274 1.00 93.56 111 TYR A C 1
ATOM 875 O O . TYR A 1 111 ? -5.485 -3.323 -4.209 1.00 93.56 111 TYR A O 1
ATOM 883 N N . VAL A 1 112 ? -4.219 -4.546 -5.601 1.00 95.50 112 VAL A N 1
ATOM 884 C CA . VAL A 1 112 ? -3.021 -4.624 -4.758 1.00 95.50 112 VAL A CA 1
ATOM 885 C C . VAL A 1 112 ? -1.875 -3.918 -5.471 1.00 95.50 112 VAL A C 1
ATOM 887 O O . VAL A 1 112 ? -1.745 -4.014 -6.695 1.00 95.50 112 VAL A O 1
ATOM 890 N N . LEU A 1 113 ? -1.054 -3.185 -4.720 1.00 95.94 113 LEU A N 1
ATOM 891 C CA . LEU A 1 113 ? 0.096 -2.488 -5.288 1.00 95.94 113 LEU A CA 1
ATOM 892 C C . LEU A 1 113 ? 1.244 -3.463 -5.567 1.00 95.94 113 LEU A C 1
ATOM 894 O O . LEU A 1 113 ? 1.667 -4.220 -4.690 1.00 95.94 113 LEU A O 1
ATOM 898 N N . THR A 1 114 ? 1.800 -3.399 -6.771 1.00 95.25 114 THR A N 1
ATOM 899 C CA . THR A 1 114 ? 2.877 -4.289 -7.226 1.00 95.25 114 THR A CA 1
ATOM 900 C C . THR A 1 114 ? 4.067 -3.506 -7.759 1.00 95.25 114 THR A C 1
ATOM 902 O O . THR A 1 114 ? 3.921 -2.365 -8.199 1.00 95.25 114 THR A O 1
ATOM 905 N N . LYS A 1 115 ? 5.250 -4.126 -7.731 1.00 93.25 115 LYS A N 1
ATOM 906 C CA . LYS A 1 115 ? 6.450 -3.692 -8.451 1.00 93.25 115 LYS A CA 1
ATOM 907 C C . LYS A 1 115 ? 6.494 -4.424 -9.785 1.00 93.25 115 LYS A C 1
ATOM 909 O O . LYS A 1 115 ? 6.951 -5.563 -9.857 1.00 93.25 115 LYS A O 1
ATOM 914 N N . GLN A 1 116 ? 6.025 -3.774 -10.840 1.00 92.00 116 GLN A N 1
ATOM 915 C CA . GLN A 1 116 ? 6.090 -4.346 -12.177 1.00 92.00 116 GLN A CA 1
ATOM 916 C C . GLN A 1 116 ? 7.427 -3.980 -12.816 1.00 92.00 116 GLN A C 1
ATOM 918 O O . GLN A 1 116 ? 7.754 -2.797 -12.930 1.00 92.00 116 GLN A O 1
ATOM 923 N N . ARG A 1 117 ? 8.198 -4.989 -13.234 1.00 88.94 117 ARG A N 1
ATOM 924 C CA . ARG A 1 117 ? 9.451 -4.777 -13.967 1.00 88.94 117 ARG A CA 1
ATOM 925 C C . ARG A 1 117 ? 9.168 -4.011 -15.254 1.00 88.94 117 ARG A C 1
ATOM 927 O O . ARG A 1 117 ? 8.180 -4.286 -15.937 1.00 88.94 117 ARG A O 1
ATOM 934 N N . CYS A 1 118 ? 10.033 -3.063 -15.585 1.00 80.12 118 CYS A N 1
ATOM 935 C CA . CYS A 1 118 ? 9.917 -2.359 -16.851 1.00 80.12 118 CYS A CA 1
ATOM 936 C C . CYS A 1 118 ? 10.665 -3.128 -17.943 1.00 80.12 118 CYS A C 1
ATOM 938 O O . CYS A 1 118 ? 11.786 -3.587 -17.739 1.00 80.12 118 CYS A O 1
ATOM 940 N N . SER A 1 119 ? 10.055 -3.251 -19.120 1.00 67.31 119 SER A N 1
ATOM 941 C CA . SER A 1 119 ? 10.752 -3.647 -20.347 1.00 67.31 119 SER A CA 1
ATOM 942 C C . SER A 1 119 ? 11.504 -2.432 -20.892 1.00 67.31 119 SER A C 1
ATOM 944 O O . SER A 1 119 ? 11.181 -1.918 -21.956 1.00 67.31 119 SER A O 1
ATOM 946 N N . CYS A 1 120 ? 12.449 -1.900 -20.120 1.00 53.88 120 CYS A N 1
ATOM 947 C CA . CYS A 1 120 ? 13.292 -0.812 -20.593 1.00 53.88 120 CYS A CA 1
ATOM 948 C C . CYS A 1 120 ? 14.401 -1.424 -21.452 1.00 53.88 120 CYS A C 1
ATOM 950 O O . CYS A 1 120 ? 15.249 -2.159 -20.948 1.00 53.88 12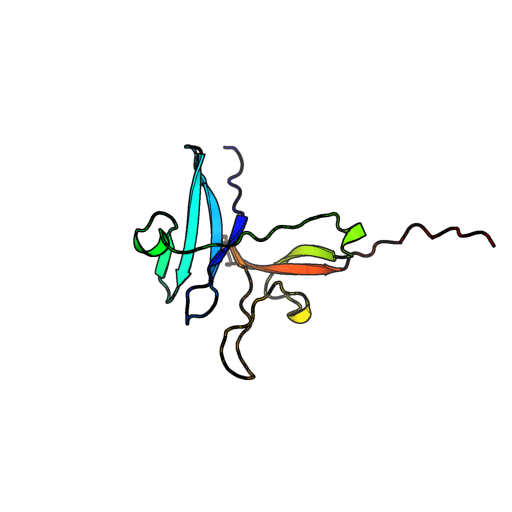0 CYS A O 1
ATOM 952 N N . SER A 1 121 ? 14.402 -1.136 -22.752 1.00 55.94 121 SER A N 1
ATOM 953 C CA . SER A 1 121 ? 15.610 -1.273 -23.561 1.00 55.94 121 SER A CA 1
ATOM 954 C C . SER A 1 121 ? 16.611 -0.242 -23.047 1.00 55.94 121 SER A C 1
ATOM 956 O O . SER A 1 121 ? 16.410 0.958 -23.240 1.00 55.94 121 SER A O 1
ATOM 958 N N . CYS A 1 122 ? 17.659 -0.682 -22.353 1.00 48.09 122 CYS A N 1
ATOM 959 C CA . CYS A 1 122 ? 18.771 0.199 -22.020 1.00 48.09 122 CYS A CA 1
ATOM 960 C C . CYS A 1 122 ? 19.332 0.750 -23.337 1.00 48.09 122 CYS A C 1
ATOM 962 O O . CYS A 1 122 ? 19.721 -0.034 -24.203 1.00 48.09 122 CYS A O 1
ATOM 964 N N . ALA A 1 123 ? 19.358 2.075 -23.512 1.00 49.38 123 ALA A N 1
ATOM 965 C CA . ALA A 1 123 ? 20.149 2.668 -24.583 1.00 49.38 123 ALA A CA 1
ATOM 966 C C . ALA A 1 123 ? 21.594 2.215 -24.348 1.00 49.38 123 ALA A C 1
ATOM 968 O O . ALA A 1 123 ? 22.149 2.449 -23.274 1.00 49.38 123 ALA A O 1
ATOM 969 N N . GLY A 1 124 ? 22.127 1.444 -25.296 1.00 43.09 124 GLY A N 1
ATOM 970 C CA . GLY A 1 124 ? 23.391 0.744 -25.148 1.00 43.09 124 GLY A CA 1
ATOM 971 C C . GLY A 1 124 ? 24.500 1.677 -24.681 1.00 43.09 124 GLY A C 1
ATOM 972 O O . GLY A 1 124 ? 24.659 2.788 -25.188 1.00 43.09 124 GLY A O 1
ATOM 973 N N . ALA A 1 125 ? 25.290 1.193 -23.728 1.00 44.00 125 ALA A N 1
ATOM 974 C CA . ALA A 1 125 ? 26.631 1.688 -23.513 1.00 44.00 125 ALA A CA 1
ATOM 975 C C . ALA A 1 125 ? 27.422 1.455 -24.812 1.00 44.00 125 ALA A C 1
ATOM 977 O O . ALA A 1 125 ? 27.997 0.389 -25.015 1.00 44.00 125 ALA A O 1
ATOM 978 N N . ASN A 1 126 ? 27.415 2.438 -25.716 1.00 47.88 126 ASN A N 1
ATOM 979 C CA . ASN A 1 126 ? 28.411 2.547 -26.775 1.00 47.88 126 ASN A CA 1
ATOM 980 C C . ASN A 1 126 ? 29.736 2.926 -26.106 1.00 47.88 126 ASN A C 1
ATOM 982 O O . ASN A 1 126 ? 30.136 4.087 -26.090 1.00 47.88 126 ASN A O 1
ATOM 986 N N . VAL A 1 127 ? 30.400 1.938 -25.510 1.00 48.19 127 VAL A N 1
ATOM 987 C CA . VAL A 1 127 ? 31.840 2.006 -25.279 1.00 48.19 127 VAL A CA 1
ATOM 988 C C . VAL A 1 127 ? 32.464 1.428 -26.540 1.00 48.19 127 VAL A C 1
ATOM 990 O O . VAL A 1 127 ? 32.567 0.214 -26.693 1.00 48.19 127 VAL A O 1
ATOM 993 N N . GLN A 1 128 ? 32.774 2.308 -27.493 1.00 43.50 128 GLN A N 1
ATOM 994 C CA . GLN A 1 128 ? 33.653 1.968 -28.605 1.00 43.50 128 GLN A CA 1
ATOM 995 C C . GLN A 1 128 ? 35.039 1.671 -28.021 1.00 43.50 128 GLN A C 1
ATOM 997 O O . GLN A 1 128 ? 35.638 2.532 -27.377 1.00 43.50 128 GLN A O 1
ATOM 1002 N N . SER A 1 129 ? 35.477 0.427 -28.196 1.00 41.38 129 SER A N 1
ATOM 1003 C CA . SER A 1 129 ? 36.863 -0.029 -28.067 1.00 41.38 129 SER A CA 1
ATOM 1004 C C . SER A 1 129 ? 37.689 0.396 -29.271 1.00 41.38 129 SER A C 1
ATOM 1006 O O . SER A 1 129 ? 37.132 0.260 -30.387 1.00 41.38 129 SER A O 1
#

pLDDT: mean 83.96, std 14.73, range [41.38, 96.0]

Foldseek 3Di:
DPDWDWFWKWWDDPPFWIWIWTWGQDPVRDIWIWTDDPNDIDICPDPVNVPTDMDTDDDPDDCVVVQWDKDWAWPVPDDPVFFPWDFTPDPDDTDTDFDWDWDPPPDITITTIGTGGDPDPPPDPPPPD

Radius of gyration: 18.12 Å; chains: 1; bounding box: 58×42×49 Å

Sequence (129 aa):
MPPHVEYVALWNPRNAAPHWGAVYMDQRLRVEGSFIQDGRIKNLTQPEMAREAIRLLQYVGTPESNNFKFVWVLAKNLDAATAVSMKALSDSCSPRLAPAVFQSQFLGKVYVLTKQRCSCSCAGANVQS

Secondary structure (DSSP, 8-state):
-PPPP-EEEEE--TTS--EEEEEEE-TTS-EEEEEEETTEEEETTSTTTTT--EEE----S-HHHHSEEEEEEEGGG--GGGB--EE-SSSTTPPEE--EEEE-SSSPEEEEEEEEEP---PPP-----

InterPro domains:
  IPR021010 Cytosolic motility protein [PF12150] (5-122)

Organism: Trichostrongylus colubriformis (NCBI:txid6319)